Protein AF-A0A5J4PHD8-F1 (afdb_monomer_lite)

pLDDT: mean 78.01, std 16.03, range [39.0, 92.88]

Radius of gyration: 14.28 Å; chains: 1; bounding box: 40×29×34 Å

Foldseek 3Di:
DPPDDPPDPPVPPDAPQDDQLVLQLVLCVPPPCVQAPSVCSSVVSVVCCVVLVVVVVVDPSHNCVCVDPVVVVSSVVSNVSSVVVCVVVVSD

Sequence (92 aa):
PIEAAEQANAVLFEGLHFSKHDTLVTVLWNEFAGVVPQSEAGAFALSLLPSCEPVFAKYPLGDDFAYDPLFDLLYTELTGIVSLYMEEHELQ

InterPro domains:
  IPR015082 Protein of unknown function DUF1896 [PF08989] (3-91)
  IPR036297 PG0816-like superfamily [SSF140753] (3-91)

Organism: NCBI:txid433724

Secondary structure (DSSP, 8-state):
---S--SSSSSSSS-TT--HHHHHHHHHHHHSTTTS-HHHHHHHHHHHHHHHHHHHTTS---TTGGGSTHHHHHHHHHHHHHHHHHHHTT--

Structure (mmCIF, N/CA/C/O backbone):
data_AF-A0A5J4PHD8-F1
#
_entry.id   AF-A0A5J4PHD8-F1
#
loop_
_atom_site.group_PDB
_atom_site.id
_atom_site.type_symbol
_atom_site.label_atom_id
_atom_site.label_alt_id
_atom_site.label_comp_id
_atom_site.label_asym_id
_atom_site.label_entity_id
_atom_site.label_seq_id
_atom_site.pdbx_PDB_ins_code
_atom_site.Cartn_x
_atom_site.Cartn_y
_atom_site.Cartn_z
_atom_site.occupancy
_atom_site.B_iso_or_equiv
_atom_site.auth_seq_id
_atom_site.auth_comp_id
_atom_site.auth_asym_id
_atom_site.auth_atom_id
_atom_site.pdbx_PDB_model_num
ATOM 1 N N . PRO A 1 1 ? -25.330 -23.057 -18.290 1.00 40.56 1 PRO A N 1
ATOM 2 C CA . PRO A 1 1 ? -24.493 -21.853 -18.485 1.00 40.56 1 PRO A CA 1
ATOM 3 C C . PRO A 1 1 ? -23.748 -21.529 -17.188 1.00 40.56 1 PRO A C 1
ATOM 5 O O . PRO A 1 1 ? -24.303 -20.916 -16.283 1.00 40.56 1 PRO A O 1
ATOM 8 N N . ILE A 1 2 ? -22.539 -22.072 -17.066 1.00 44.97 2 ILE A N 1
ATOM 9 C CA . ILE A 1 2 ? -21.638 -21.848 -15.932 1.00 44.97 2 ILE A CA 1
ATOM 10 C C . ILE A 1 2 ? -20.515 -20.958 -16.471 1.00 44.97 2 ILE A C 1
ATOM 12 O O . ILE A 1 2 ? -19.384 -21.385 -16.641 1.00 44.97 2 ILE A O 1
ATOM 16 N N . GLU A 1 3 ? -20.878 -19.752 -16.890 1.00 53.06 3 GLU A N 1
ATOM 17 C CA . GLU A 1 3 ? -19.961 -18.791 -17.500 1.00 53.06 3 GLU A CA 1
ATOM 18 C C . GLU A 1 3 ? -19.913 -17.576 -16.580 1.00 53.06 3 GLU A C 1
ATOM 20 O O . GLU A 1 3 ? -20.881 -16.822 -16.547 1.00 53.06 3 GLU A O 1
ATOM 25 N N . ALA A 1 4 ? -18.838 -17.473 -15.786 1.00 55.62 4 ALA A N 1
ATOM 26 C CA . ALA A 1 4 ? -18.265 -16.244 -15.196 1.00 55.62 4 ALA A CA 1
ATOM 27 C C . ALA A 1 4 ? -17.518 -16.509 -13.866 1.00 55.62 4 ALA A C 1
ATOM 29 O O . ALA A 1 4 ? -17.715 -15.792 -12.889 1.00 55.62 4 ALA A O 1
ATOM 30 N N . ALA A 1 5 ? -16.662 -17.534 -13.791 1.00 46.03 5 ALA A N 1
ATOM 31 C CA . ALA A 1 5 ? -15.801 -17.739 -12.615 1.00 46.03 5 ALA A CA 1
ATOM 32 C C . ALA A 1 5 ? -14.363 -18.170 -12.968 1.00 46.03 5 ALA A C 1
ATOM 34 O O . ALA A 1 5 ? -13.682 -18.777 -12.150 1.00 46.03 5 ALA A O 1
ATOM 35 N N . GLU A 1 6 ? -13.882 -17.858 -14.176 1.00 44.97 6 GLU A N 1
ATOM 36 C CA . GLU A 1 6 ? -12.538 -18.252 -14.646 1.00 44.97 6 GLU A CA 1
ATOM 37 C C . GLU A 1 6 ? -11.536 -17.092 -14.753 1.00 44.97 6 GLU A C 1
ATOM 39 O O . GLU A 1 6 ? -10.501 -17.226 -15.396 1.00 44.97 6 GLU A O 1
ATOM 44 N N . GLN A 1 7 ? -11.780 -15.948 -14.108 1.00 45.97 7 GLN A N 1
ATOM 45 C CA . GLN A 1 7 ? -10.933 -14.762 -14.306 1.00 45.97 7 GLN A CA 1
ATOM 46 C C . GLN A 1 7 ? -10.012 -14.389 -13.136 1.00 45.97 7 GLN A C 1
ATOM 48 O O . GLN A 1 7 ? -9.644 -13.228 -13.006 1.00 45.97 7 GLN A O 1
ATOM 53 N N . ALA A 1 8 ? -9.602 -15.353 -12.303 1.00 46.47 8 ALA A N 1
ATOM 54 C CA . ALA A 1 8 ? -8.725 -15.064 -11.157 1.00 46.47 8 ALA A CA 1
ATOM 55 C C . ALA A 1 8 ? -7.422 -15.883 -11.080 1.00 46.47 8 ALA A C 1
ATOM 57 O O . ALA A 1 8 ? -6.591 -15.587 -10.228 1.00 46.47 8 ALA A O 1
ATOM 58 N N . ASN A 1 9 ? -7.203 -16.897 -11.930 1.00 43.47 9 ASN A N 1
ATOM 59 C CA . ASN A 1 9 ? -6.197 -17.926 -11.611 1.00 43.47 9 ASN A CA 1
ATOM 60 C C . ASN A 1 9 ? -4.892 -17.916 -12.434 1.00 43.47 9 ASN A C 1
ATOM 62 O O . ASN A 1 9 ? -4.034 -18.761 -12.205 1.00 43.47 9 ASN A O 1
ATOM 66 N N . ALA A 1 10 ? -4.707 -16.993 -13.382 1.00 41.19 10 ALA A N 1
ATOM 67 C CA . ALA A 1 10 ? -3.521 -17.003 -14.257 1.00 41.19 10 ALA A CA 1
ATOM 68 C C . ALA A 1 10 ? -2.387 -16.047 -13.831 1.00 41.19 10 ALA A C 1
ATOM 70 O O . ALA A 1 10 ? -1.292 -16.135 -14.370 1.00 41.19 10 ALA A O 1
ATOM 71 N N . VAL A 1 11 ? -2.604 -15.168 -12.845 1.00 48.00 11 VAL A N 1
ATOM 72 C CA . VAL A 1 11 ? -1.586 -14.207 -12.350 1.00 48.00 11 VAL A CA 1
ATOM 73 C C . VAL A 1 11 ? -0.873 -14.735 -11.094 1.00 48.00 11 VAL A C 1
ATOM 75 O O . VAL A 1 11 ? -0.216 -14.000 -10.372 1.00 48.00 11 VAL A O 1
ATOM 78 N N . LEU A 1 12 ? -1.021 -16.021 -10.771 1.00 48.84 12 LEU A N 1
ATOM 79 C CA . LEU A 1 12 ? -0.601 -16.534 -9.466 1.00 48.84 12 LEU A CA 1
ATOM 80 C C . LEU A 1 12 ? 0.899 -16.845 -9.339 1.00 48.84 12 LEU A C 1
ATOM 82 O O . LEU A 1 12 ? 1.351 -16.985 -8.209 1.00 48.84 12 LEU A O 1
ATOM 86 N N . PHE A 1 13 ? 1.688 -16.925 -10.423 1.00 46.44 13 PHE A N 1
ATOM 87 C CA . PHE A 1 13 ? 3.085 -17.393 -10.296 1.00 46.44 13 PHE A CA 1
ATOM 88 C C . PHE A 1 13 ? 4.148 -16.790 -11.237 1.00 46.44 13 PHE A C 1
ATOM 90 O O . PHE A 1 13 ? 5.281 -17.260 -11.206 1.00 46.44 13 PHE A O 1
ATOM 97 N N . GLU A 1 14 ? 3.874 -15.741 -12.021 1.00 39.00 14 GLU A N 1
ATOM 98 C CA . GLU A 1 14 ? 4.875 -15.182 -12.962 1.00 39.00 14 GLU A CA 1
ATOM 99 C C . GLU A 1 14 ? 5.441 -13.809 -12.523 1.00 39.00 14 GLU A C 1
ATOM 101 O O . GLU A 1 14 ? 5.484 -12.860 -13.297 1.00 39.00 14 GLU A O 1
ATOM 106 N N . GLY A 1 15 ? 5.854 -13.693 -11.250 1.00 46.16 15 GLY A N 1
ATOM 107 C CA . GLY A 1 15 ? 6.432 -12.465 -10.660 1.00 46.16 15 GLY A CA 1
ATOM 108 C C . GLY A 1 15 ? 6.965 -12.635 -9.225 1.00 46.16 15 GLY A C 1
ATOM 109 O O . GLY A 1 15 ? 6.810 -11.752 -8.387 1.00 46.16 15 GLY A O 1
ATOM 110 N N . LEU A 1 16 ? 7.525 -13.811 -8.924 1.00 49.69 16 LEU A N 1
ATOM 111 C CA . LEU A 1 16 ? 7.752 -14.398 -7.589 1.00 49.69 16 LEU A CA 1
ATOM 112 C C . LEU A 1 16 ? 8.685 -13.654 -6.608 1.00 49.69 16 LEU A C 1
ATOM 114 O O . LEU A 1 16 ? 8.863 -14.144 -5.496 1.00 49.69 16 LEU A O 1
ATOM 118 N N . HIS A 1 17 ? 9.252 -12.501 -6.958 1.00 60.91 17 HIS A N 1
ATOM 119 C CA . HIS A 1 17 ? 10.079 -11.723 -6.027 1.00 60.91 17 HIS A CA 1
ATOM 120 C C . HIS A 1 17 ? 9.353 -10.526 -5.400 1.00 60.91 17 HIS A C 1
ATOM 122 O O . HIS A 1 17 ? 9.625 -10.201 -4.246 1.00 60.91 17 HIS A O 1
ATOM 128 N N . PHE A 1 18 ? 8.387 -9.911 -6.094 1.00 68.50 18 PHE A N 1
ATOM 129 C CA . PHE A 1 18 ? 7.617 -8.786 -5.558 1.00 68.50 18 PHE A CA 1
ATOM 130 C C . PHE A 1 18 ? 6.112 -9.030 -5.688 1.00 68.50 18 PHE A C 1
ATOM 132 O O . PHE A 1 18 ? 5.514 -8.850 -6.750 1.00 68.50 18 PHE A O 1
ATOM 139 N N . SER A 1 19 ? 5.471 -9.416 -4.584 1.00 78.06 19 SER A N 1
ATOM 140 C CA . SER A 1 19 ? 4.018 -9.566 -4.539 1.00 78.06 19 SER A CA 1
ATOM 141 C C . SER A 1 19 ? 3.360 -8.260 -4.097 1.00 78.06 19 SER A C 1
ATOM 143 O O . SER A 1 19 ? 3.498 -7.823 -2.953 1.00 78.06 19 SER A O 1
ATOM 145 N N . LYS A 1 20 ? 2.596 -7.644 -5.009 1.00 85.19 20 LYS A N 1
ATOM 146 C CA . LYS A 1 20 ? 1.773 -6.453 -4.720 1.00 85.19 20 LYS A CA 1
ATOM 147 C C . LYS A 1 20 ? 0.796 -6.710 -3.570 1.00 85.19 20 LYS A C 1
ATOM 149 O O . LYS A 1 20 ? 0.606 -5.857 -2.710 1.00 85.19 20 LYS A O 1
ATOM 154 N N . HIS A 1 21 ? 0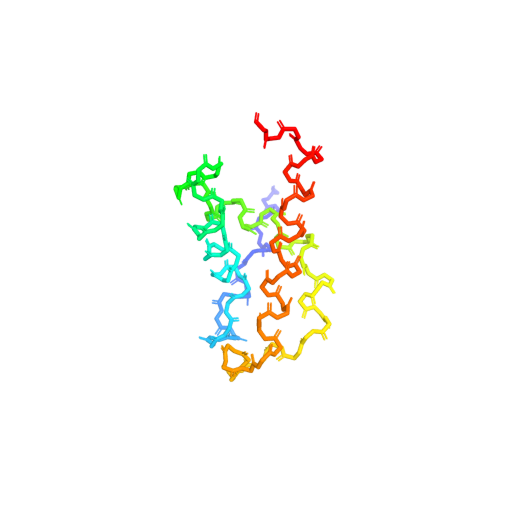.189 -7.899 -3.565 1.00 85.31 21 HIS A N 1
ATOM 155 C CA . HIS A 1 21 ? -0.747 -8.325 -2.527 1.00 85.31 21 HIS A CA 1
ATOM 156 C C . HIS A 1 21 ? -0.046 -8.475 -1.176 1.00 85.31 21 HIS A C 1
ATOM 158 O O . HIS A 1 21 ? -0.499 -7.886 -0.201 1.00 85.31 21 HIS A O 1
ATOM 164 N N . ASP A 1 22 ? 1.092 -9.168 -1.135 1.00 85.12 22 ASP A N 1
ATOM 165 C CA . ASP A 1 22 ? 1.854 -9.378 0.105 1.00 85.12 22 ASP A CA 1
ATOM 166 C C . ASP A 1 22 ? 2.373 -8.053 0.688 1.00 85.12 22 ASP A C 1
ATOM 168 O O . ASP A 1 22 ? 2.299 -7.815 1.894 1.00 85.12 22 ASP A O 1
ATOM 172 N N . THR A 1 23 ? 2.783 -7.130 -0.190 1.00 87.69 23 THR A N 1
ATOM 173 C CA . THR A 1 23 ? 3.171 -5.764 0.193 1.00 87.69 23 THR A CA 1
ATOM 174 C C . THR A 1 23 ? 2.011 -5.027 0.862 1.00 87.69 23 THR A C 1
ATOM 176 O O . THR A 1 23 ? 2.188 -4.445 1.928 1.00 87.69 23 THR A O 1
ATOM 179 N N . LEU A 1 24 ? 0.807 -5.081 0.281 1.00 89.31 24 LEU A N 1
ATOM 180 C CA . LEU A 1 24 ? -0.386 -4.468 0.871 1.00 89.31 24 LEU A CA 1
ATOM 181 C C . LEU A 1 24 ? -0.773 -5.113 2.205 1.00 89.31 24 LEU A C 1
ATOM 183 O O . LEU A 1 24 ? -1.106 -4.400 3.148 1.00 89.31 24 LEU A O 1
ATOM 187 N N . VAL A 1 25 ? -0.702 -6.442 2.314 1.00 89.06 25 VAL A N 1
ATOM 188 C CA . VAL A 1 25 ? -0.947 -7.149 3.583 1.00 89.06 25 VAL A CA 1
ATOM 189 C C . VAL A 1 25 ? 0.057 -6.703 4.645 1.00 89.06 25 VAL A C 1
ATOM 191 O O . VAL A 1 25 ? -0.336 -6.425 5.775 1.00 89.06 25 VAL A O 1
ATOM 194 N N . THR A 1 26 ? 1.328 -6.560 4.273 1.00 88.94 26 THR A N 1
ATOM 195 C CA . THR A 1 26 ? 2.385 -6.069 5.163 1.00 88.94 26 THR A CA 1
ATOM 196 C C . THR A 1 26 ? 2.117 -4.635 5.618 1.00 88.94 26 THR A C 1
ATOM 198 O O . THR A 1 26 ? 2.209 -4.367 6.814 1.00 88.94 26 THR A O 1
ATOM 201 N N . VAL A 1 27 ? 1.734 -3.730 4.709 1.00 90.56 27 VAL A N 1
ATOM 202 C CA . VAL A 1 27 ? 1.325 -2.353 5.052 1.00 90.56 27 VAL A CA 1
ATOM 203 C C . VAL A 1 27 ? 0.161 -2.377 6.043 1.00 90.56 27 VAL A C 1
ATOM 205 O O . VAL A 1 27 ? 0.219 -1.730 7.084 1.00 90.56 27 VAL A O 1
ATOM 208 N N . LEU A 1 28 ? -0.875 -3.173 5.768 1.00 90.00 28 LEU A N 1
ATOM 209 C CA . LEU A 1 28 ? -2.034 -3.304 6.652 1.00 90.00 28 LEU A CA 1
ATOM 210 C C . LEU A 1 28 ? -1.648 -3.842 8.032 1.00 90.00 28 LEU A C 1
ATOM 212 O O . LEU A 1 28 ? -2.180 -3.385 9.036 1.00 90.00 28 LEU A O 1
ATOM 216 N N . TRP A 1 29 ? -0.714 -4.785 8.109 1.00 89.81 29 TRP A N 1
ATOM 217 C CA . TRP A 1 29 ? -0.255 -5.340 9.381 1.00 89.81 29 TRP A CA 1
ATOM 218 C C . TRP A 1 29 ? 0.646 -4.399 10.179 1.00 89.81 29 TRP A C 1
ATOM 220 O O . TRP A 1 29 ? 0.612 -4.445 11.405 1.00 89.81 29 TRP A O 1
ATOM 230 N N . ASN A 1 30 ? 1.461 -3.578 9.524 1.00 89.38 30 ASN A N 1
ATOM 231 C CA . ASN A 1 30 ? 2.369 -2.668 10.221 1.00 89.38 30 ASN A CA 1
ATOM 232 C C . ASN A 1 30 ? 1.672 -1.355 10.592 1.00 89.38 30 ASN A C 1
ATOM 234 O O . ASN A 1 30 ? 1.749 -0.931 11.742 1.00 89.38 30 ASN A O 1
ATOM 238 N N . GLU A 1 31 ? 0.936 -0.759 9.654 1.00 90.94 31 GLU A N 1
ATOM 239 C CA . GLU A 1 31 ? 0.326 0.563 9.832 1.00 90.94 31 GLU A CA 1
ATOM 240 C C . GLU A 1 31 ? -1.114 0.482 10.356 1.00 90.94 31 GLU A C 1
ATOM 242 O O . GLU A 1 31 ? -1.550 1.342 11.117 1.00 90.94 31 GLU A O 1
ATOM 247 N N . PHE A 1 32 ? -1.860 -0.566 9.987 1.00 88.81 32 PHE A N 1
ATOM 248 C CA . PHE A 1 32 ? -3.306 -0.651 10.228 1.00 88.81 32 PHE A CA 1
ATOM 249 C C . PHE A 1 32 ? -3.736 -1.856 11.069 1.00 88.81 32 PHE A C 1
ATOM 251 O O . PHE A 1 32 ? -4.927 -2.144 11.126 1.00 88.81 32 PHE A O 1
ATOM 258 N N . ALA A 1 33 ? -2.836 -2.542 11.783 1.00 86.25 33 ALA A N 1
ATOM 259 C CA . ALA A 1 33 ? -3.219 -3.710 12.591 1.00 86.25 33 ALA A CA 1
ATOM 260 C C . ALA A 1 33 ? -4.236 -3.398 13.706 1.00 86.25 33 ALA A C 1
ATOM 262 O O . ALA A 1 33 ? -4.892 -4.310 14.207 1.00 86.25 33 ALA A O 1
ATOM 263 N N . GLY A 1 34 ? -4.367 -2.126 14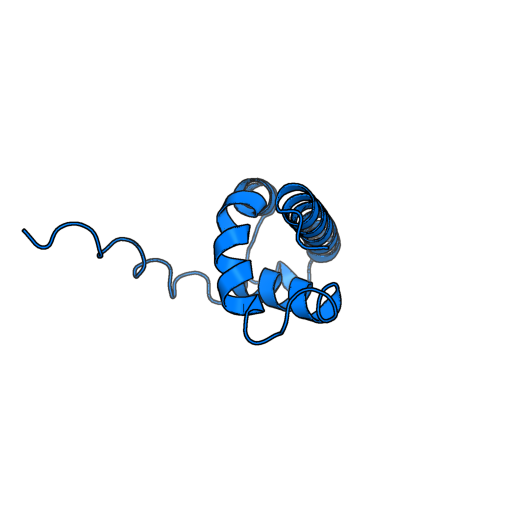.105 1.00 85.62 34 GLY A N 1
ATOM 264 C CA . GLY A 1 34 ? -5.399 -1.664 15.040 1.00 85.62 34 GLY A CA 1
ATOM 265 C C . GLY A 1 34 ? -6.764 -1.381 14.400 1.00 85.62 34 GLY A C 1
ATOM 266 O O . GLY A 1 34 ? -7.748 -1.295 15.127 1.00 85.62 34 GLY A O 1
ATOM 267 N N . VAL A 1 35 ? -6.821 -1.244 13.072 1.00 85.38 35 VAL A N 1
ATOM 268 C CA . VAL A 1 35 ? -8.030 -0.901 12.300 1.00 85.38 35 VAL A CA 1
ATOM 269 C C . VAL A 1 35 ? -8.532 -2.119 11.526 1.00 85.38 35 VAL A C 1
ATOM 271 O O . VAL A 1 35 ? -9.699 -2.483 11.623 1.00 85.38 35 VAL A O 1
ATOM 274 N N . VAL A 1 36 ? -7.637 -2.789 10.796 1.00 85.00 36 VAL A N 1
ATOM 275 C CA . VAL A 1 36 ? -7.938 -3.985 10.008 1.00 85.00 36 VAL A CA 1
ATOM 276 C C . VAL A 1 36 ? -7.340 -5.210 10.697 1.00 85.00 36 VAL A C 1
ATOM 278 O O . VAL A 1 36 ? -6.116 -5.316 10.826 1.00 85.00 36 VAL A O 1
ATOM 281 N N . PRO A 1 37 ? -8.167 -6.181 11.119 1.00 87.19 37 PRO A N 1
ATOM 282 C CA . PRO A 1 37 ? -7.660 -7.395 11.733 1.00 87.19 37 PRO A CA 1
ATOM 283 C C . PRO A 1 37 ? -6.871 -8.227 10.718 1.00 87.19 37 PRO A C 1
ATOM 285 O O . PRO A 1 37 ? -7.225 -8.324 9.543 1.00 87.19 37 PRO A O 1
ATOM 288 N N . GLN A 1 38 ? -5.821 -8.908 11.182 1.00 84.94 38 GLN A N 1
ATOM 289 C CA . GLN A 1 38 ? -4.922 -9.678 10.309 1.00 84.94 38 GLN A CA 1
ATOM 290 C C . GLN A 1 38 ? -5.636 -10.766 9.492 1.00 84.94 38 GLN A C 1
ATOM 292 O O . GLN A 1 38 ? -5.218 -11.057 8.374 1.00 84.94 38 GLN A O 1
ATOM 297 N N . SER A 1 39 ? -6.723 -11.338 10.028 1.00 86.12 39 SER A N 1
ATOM 298 C CA . SER A 1 39 ? -7.565 -12.300 9.299 1.00 86.12 39 SER A CA 1
ATOM 299 C C . SER A 1 39 ? -8.291 -11.681 8.101 1.00 86.12 39 SER A C 1
ATOM 301 O O . SER A 1 39 ? -8.535 -12.379 7.122 1.00 86.12 39 SER A O 1
ATOM 303 N N . GLU A 1 40 ? -8.611 -10.386 8.150 1.00 86.88 40 GLU A N 1
ATOM 304 C CA . GLU A 1 40 ? -9.284 -9.665 7.062 1.00 86.88 40 GLU A CA 1
ATOM 305 C C . GLU A 1 40 ? -8.296 -8.941 6.145 1.00 86.88 40 GLU A C 1
ATOM 307 O O . GLU A 1 40 ? -8.605 -8.730 4.975 1.00 86.88 40 GLU A O 1
ATOM 312 N N . ALA A 1 41 ? -7.084 -8.638 6.621 1.00 86.50 41 ALA A N 1
ATOM 313 C CA . ALA A 1 41 ? -6.052 -7.939 5.854 1.00 86.50 41 ALA A CA 1
ATOM 314 C C . ALA A 1 41 ? -5.783 -8.577 4.479 1.00 86.50 41 ALA A C 1
ATOM 316 O O . ALA A 1 41 ? -5.637 -7.864 3.491 1.00 86.50 41 ALA A O 1
ATOM 317 N N . GLY A 1 42 ? -5.791 -9.911 4.384 1.00 85.69 42 GLY A N 1
ATOM 318 C CA . GLY A 1 42 ? -5.635 -10.616 3.108 1.00 85.69 4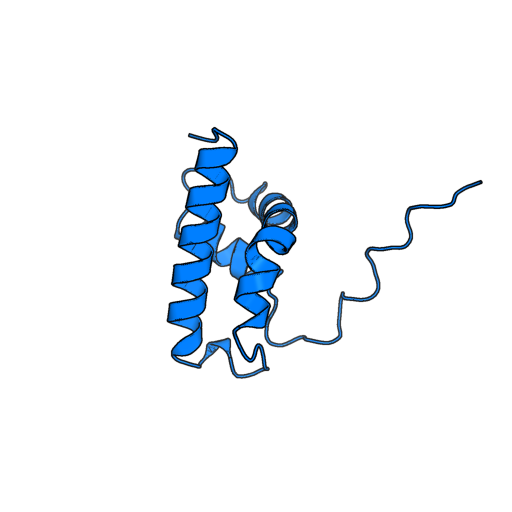2 GLY A CA 1
ATOM 319 C C . GLY A 1 42 ? -6.755 -10.322 2.104 1.00 85.69 42 GLY A C 1
ATOM 320 O O . GLY A 1 42 ? -6.479 -10.107 0.924 1.00 85.69 42 GLY A O 1
ATOM 321 N N . ALA A 1 43 ? -8.008 -10.276 2.563 1.00 86.50 43 ALA A N 1
ATOM 322 C CA . ALA A 1 43 ? -9.168 -9.956 1.729 1.00 86.50 43 ALA A CA 1
ATOM 323 C C . ALA A 1 43 ? -9.257 -8.451 1.423 1.00 86.50 43 ALA A C 1
ATOM 325 O O . ALA A 1 43 ? -9.606 -8.051 0.311 1.00 86.50 43 ALA A O 1
ATOM 326 N N . PHE A 1 44 ? -8.885 -7.612 2.388 1.00 86.94 44 PHE A N 1
ATOM 327 C CA . PHE A 1 44 ? -8.857 -6.164 2.233 1.00 86.94 44 PHE A CA 1
ATOM 328 C C . PHE A 1 44 ? -7.784 -5.730 1.228 1.00 86.94 44 PHE A C 1
ATOM 330 O O . PHE A 1 44 ? -8.063 -4.938 0.332 1.00 86.94 44 PHE A O 1
ATOM 337 N N . ALA A 1 45 ? -6.595 -6.340 1.281 1.00 88.19 45 ALA A N 1
ATOM 338 C CA . ALA A 1 45 ? -5.538 -6.137 0.294 1.00 88.19 45 ALA A CA 1
ATOM 339 C C . ALA A 1 45 ? -6.014 -6.435 -1.138 1.00 88.19 45 ALA A C 1
ATOM 341 O O . ALA A 1 45 ? -5.689 -5.682 -2.050 1.00 88.19 45 ALA A O 1
ATOM 342 N N . LEU A 1 46 ? -6.835 -7.474 -1.347 1.00 85.75 46 LEU A N 1
ATOM 343 C CA . LEU A 1 46 ? -7.424 -7.760 -2.664 1.00 85.75 46 LEU A CA 1
ATOM 344 C C . LEU A 1 46 ? -8.372 -6.652 -3.142 1.00 85.75 46 LEU A C 1
ATOM 346 O O . LEU A 1 46 ? -8.413 -6.364 -4.334 1.00 85.75 46 LEU A O 1
ATOM 350 N N . SER A 1 47 ? -9.109 -6.024 -2.224 1.00 87.12 47 SER A N 1
ATOM 351 C CA . SER A 1 47 ? -10.007 -4.903 -2.544 1.00 87.12 47 SER A CA 1
ATOM 352 C C . SER A 1 47 ? -9.237 -3.609 -2.830 1.00 87.12 47 SER A C 1
ATOM 354 O O . SER A 1 47 ? -9.666 -2.806 -3.652 1.00 87.12 47 SER A O 1
ATOM 356 N N . LEU A 1 48 ? -8.070 -3.436 -2.203 1.00 86.00 48 LEU A N 1
ATOM 357 C CA . LEU A 1 48 ? -7.175 -2.294 -2.403 1.00 86.00 48 LEU A CA 1
ATOM 358 C C . LEU A 1 48 ? -6.318 -2.398 -3.665 1.00 86.00 48 LEU A C 1
ATOM 360 O O . LEU A 1 48 ? -5.935 -1.368 -4.212 1.00 86.00 48 LEU A O 1
ATOM 364 N N . LEU A 1 49 ? -6.022 -3.613 -4.145 1.00 85.38 49 LEU A N 1
ATOM 365 C CA . LEU A 1 49 ? -5.253 -3.836 -5.374 1.00 85.38 49 LEU A CA 1
ATOM 366 C C . LEU A 1 49 ? -5.673 -2.922 -6.539 1.00 85.38 49 LEU A C 1
ATOM 368 O O . LEU A 1 49 ? -4.784 -2.255 -7.061 1.00 85.38 49 LEU A O 1
ATOM 372 N N . PRO A 1 50 ? -6.959 -2.823 -6.937 1.00 85.00 50 PRO A N 1
ATOM 373 C CA . PRO A 1 50 ? -7.371 -1.936 -8.028 1.00 85.00 50 PRO A CA 1
ATOM 374 C C . PRO A 1 50 ? -7.123 -0.447 -7.736 1.00 85.00 50 PRO A C 1
ATOM 376 O O . PRO A 1 50 ? -6.732 0.291 -8.638 1.00 85.00 50 PRO A O 1
ATOM 379 N N . SER A 1 51 ? -7.288 -0.001 -6.487 1.00 87.06 51 SER A N 1
ATOM 380 C CA . SER A 1 51 ? -7.010 1.385 -6.075 1.00 87.06 51 SER A CA 1
ATOM 381 C C . SER A 1 51 ? -5.510 1.697 -6.078 1.00 87.06 51 SER A C 1
ATOM 383 O O . SER A 1 51 ? -5.092 2.807 -6.409 1.00 87.06 51 SER A O 1
ATOM 385 N N . CYS A 1 52 ? -4.682 0.705 -5.751 1.00 86.88 52 CYS A N 1
ATOM 386 C CA . CYS A 1 52 ? -3.227 0.815 -5.713 1.00 86.88 52 CYS A CA 1
ATOM 387 C C . CYS A 1 52 ? -2.557 0.507 -7.062 1.00 86.88 52 CYS A C 1
ATOM 389 O O . CYS A 1 52 ? -1.401 0.871 -7.270 1.00 86.88 52 CYS A O 1
ATOM 391 N N . GLU A 1 53 ? -3.257 -0.130 -8.000 1.00 84.88 53 GLU A N 1
ATOM 392 C CA . GLU A 1 53 ? -2.783 -0.456 -9.347 1.00 84.88 53 GLU A CA 1
ATOM 393 C C . GLU A 1 53 ? -2.170 0.734 -10.108 1.00 84.88 53 GLU A C 1
ATOM 395 O O . GLU A 1 53 ? -1.054 0.582 -10.618 1.00 84.88 53 GLU A O 1
ATOM 400 N N . PRO A 1 54 ? -2.789 1.935 -10.146 1.00 87.62 54 PRO A N 1
ATOM 401 C CA . PRO A 1 54 ? -2.170 3.098 -10.782 1.00 87.62 54 PRO A CA 1
ATOM 402 C C . PRO A 1 54 ? -0.883 3.554 -10.090 1.00 87.62 54 PRO A C 1
ATOM 404 O O . PRO A 1 54 ? -0.040 4.165 -10.740 1.00 87.62 54 PRO A O 1
ATOM 407 N N . VAL A 1 55 ? -0.707 3.280 -8.794 1.00 88.38 55 VAL A N 1
ATOM 408 C CA . VAL A 1 55 ? 0.537 3.577 -8.074 1.00 88.38 55 VAL A CA 1
ATOM 409 C C . VAL A 1 55 ? 1.589 2.532 -8.391 1.00 88.38 55 VAL A C 1
ATOM 411 O O . VAL A 1 55 ? 2.676 2.904 -8.813 1.00 88.38 55 VAL A O 1
ATOM 414 N N . PHE A 1 56 ? 1.253 1.246 -8.316 1.00 85.25 56 PHE A N 1
ATOM 415 C CA . PHE A 1 56 ? 2.133 0.156 -8.736 1.00 85.25 56 PHE A CA 1
ATOM 416 C C . PHE A 1 56 ? 2.649 0.333 -10.172 1.00 85.25 56 PHE A C 1
ATOM 418 O O . PHE A 1 56 ? 3.812 0.052 -10.437 1.00 85.25 56 PHE A O 1
ATOM 425 N N . ALA A 1 57 ? 1.824 0.857 -11.082 1.00 8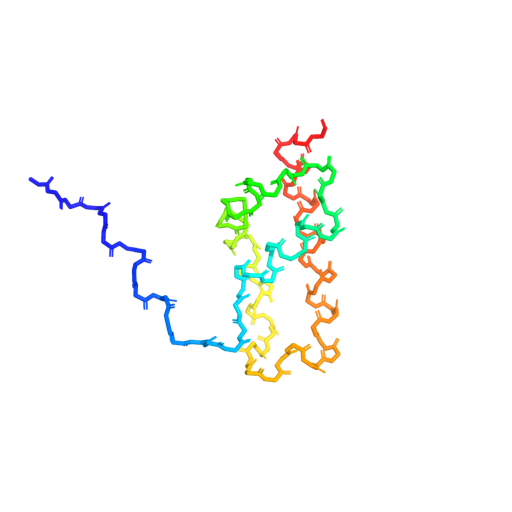6.44 57 ALA A N 1
ATOM 426 C CA . ALA A 1 57 ? 2.213 1.141 -12.463 1.00 86.44 57 ALA A CA 1
ATOM 427 C C . ALA A 1 57 ? 3.261 2.266 -12.613 1.00 86.44 57 ALA A C 1
ATOM 429 O O . ALA A 1 57 ? 3.905 2.353 -13.658 1.00 86.44 57 ALA A O 1
ATOM 430 N N 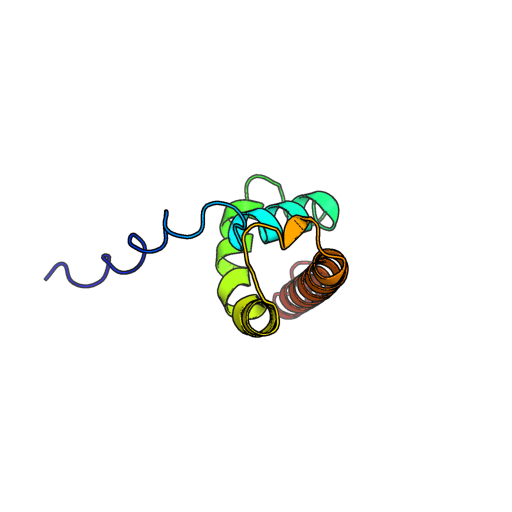. LYS A 1 58 ? 3.449 3.125 -11.599 1.00 86.81 58 LYS A N 1
ATOM 431 C CA . LYS A 1 58 ? 4.485 4.176 -11.599 1.00 86.81 58 LYS A CA 1
ATOM 432 C C . LYS A 1 58 ? 5.878 3.630 -11.282 1.00 86.81 58 LYS A C 1
ATOM 434 O O . LYS A 1 58 ? 6.860 4.315 -11.562 1.00 86.81 58 LYS A O 1
ATOM 439 N N . TYR A 1 59 ? 5.969 2.438 -10.691 1.00 85.69 59 TYR A N 1
ATOM 440 C CA . TYR A 1 59 ? 7.220 1.880 -10.188 1.00 85.69 59 TYR A CA 1
ATOM 441 C C . TYR A 1 59 ? 7.673 0.668 -11.007 1.00 85.69 59 TYR A C 1
ATOM 443 O O . TYR A 1 59 ? 6.848 -0.132 -11.454 1.00 85.69 59 TYR A O 1
ATOM 451 N N . PRO A 1 60 ? 8.991 0.488 -11.190 1.00 80.88 60 PRO A N 1
ATOM 452 C CA . PRO A 1 60 ? 9.536 -0.713 -11.799 1.00 80.88 60 PRO A CA 1
ATOM 453 C C . PRO A 1 60 ? 9.550 -1.845 -10.763 1.00 80.88 60 PRO A C 1
ATOM 455 O O . PRO A 1 60 ? 10.566 -2.090 -10.119 1.00 80.88 60 PRO A O 1
ATOM 458 N N . LEU A 1 61 ? 8.412 -2.522 -10.593 1.00 78.31 61 LEU A N 1
ATOM 459 C CA . LEU A 1 61 ? 8.248 -3.668 -9.688 1.00 78.31 61 LEU A CA 1
ATOM 460 C C . LEU A 1 61 ? 8.991 -4.900 -10.236 1.00 78.31 61 LEU A C 1
ATOM 462 O O . LEU A 1 61 ? 8.380 -5.825 -10.767 1.00 78.31 61 LEU A O 1
ATOM 466 N N . GLY A 1 62 ? 10.320 -4.852 -10.190 1.00 74.88 62 GLY A N 1
ATOM 467 C CA . GLY A 1 62 ? 11.210 -5.966 -10.500 1.00 74.88 62 GLY A CA 1
ATOM 468 C C . GLY A 1 62 ? 11.648 -6.719 -9.245 1.00 74.88 62 GLY A C 1
ATOM 469 O O . GLY A 1 62 ? 11.293 -6.352 -8.127 1.00 74.88 62 GLY A O 1
ATOM 470 N N . ASP A 1 63 ? 12.464 -7.752 -9.435 1.00 69.38 63 ASP A N 1
ATOM 471 C CA . ASP A 1 63 ? 12.905 -8.645 -8.359 1.00 69.38 63 ASP A CA 1
ATOM 472 C C . ASP A 1 63 ? 13.658 -7.947 -7.214 1.00 69.38 63 ASP A C 1
ATOM 474 O O . ASP A 1 63 ? 13.454 -8.271 -6.045 1.00 69.38 63 ASP A O 1
ATOM 478 N N . ASP A 1 64 ? 14.495 -6.959 -7.535 1.00 74.69 64 ASP A N 1
ATOM 479 C CA . ASP A 1 64 ? 15.269 -6.189 -6.552 1.00 74.69 64 ASP A CA 1
ATOM 480 C C . ASP A 1 64 ? 14.517 -4.968 -6.005 1.00 74.69 64 ASP A C 1
ATOM 482 O O . ASP A 1 64 ? 15.057 -4.227 -5.184 1.00 74.69 64 ASP A O 1
ATOM 486 N N . PHE A 1 65 ? 13.268 -4.739 -6.427 1.00 80.62 65 PHE A N 1
ATOM 487 C CA . PHE A 1 65 ? 12.540 -3.520 -6.071 1.00 80.62 65 PHE A CA 1
ATOM 488 C C . PHE A 1 65 ? 12.374 -3.357 -4.555 1.00 80.62 65 PHE A C 1
ATOM 490 O O . PHE A 1 65 ? 12.464 -2.244 -4.056 1.00 80.62 65 PHE A O 1
ATOM 497 N N . ALA A 1 66 ? 12.218 -4.455 -3.809 1.00 74.94 66 ALA A N 1
ATOM 498 C CA . ALA A 1 66 ? 12.119 -4.432 -2.346 1.00 74.94 66 ALA A CA 1
ATOM 499 C C . ALA A 1 66 ? 13.375 -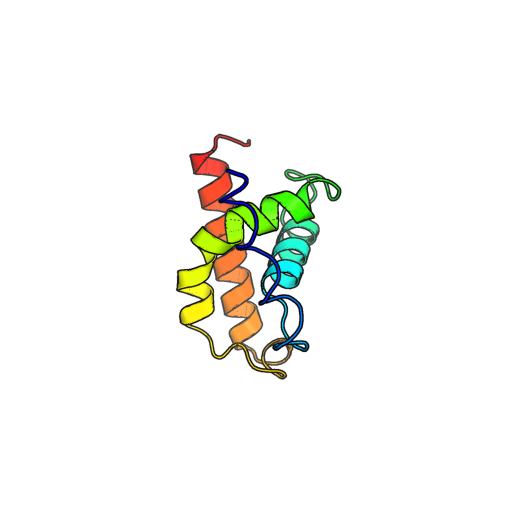3.878 -1.638 1.00 74.94 66 ALA A C 1
ATOM 501 O O . ALA A 1 66 ? 13.300 -3.483 -0.476 1.00 74.94 66 ALA A O 1
ATOM 502 N N . TYR A 1 67 ? 14.524 -3.852 -2.318 1.00 79.06 67 TYR A N 1
ATOM 503 C CA . TYR A 1 67 ? 15.779 -3.295 -1.808 1.00 79.06 67 TYR A CA 1
ATOM 504 C C . TYR A 1 67 ? 16.063 -1.885 -2.338 1.00 79.06 67 TYR A C 1
ATOM 506 O O . TYR A 1 67 ? 17.044 -1.259 -1.931 1.00 79.06 67 TYR A O 1
ATOM 514 N N . ASP A 1 68 ? 15.225 -1.385 -3.246 1.00 84.06 68 ASP A N 1
ATOM 515 C CA . ASP A 1 68 ? 15.369 -0.062 -3.829 1.00 84.06 68 ASP A CA 1
ATOM 516 C C . ASP A 1 68 ? 14.787 1.005 -2.882 1.00 84.06 68 ASP A C 1
ATOM 518 O O . ASP A 1 68 ? 13.734 0.787 -2.278 1.00 84.06 68 ASP A O 1
ATOM 522 N N . PRO A 1 69 ? 15.407 2.191 -2.744 1.00 85.12 69 PRO A N 1
ATOM 523 C CA . PRO A 1 69 ? 14.824 3.295 -1.976 1.00 85.12 69 PRO A CA 1
ATOM 524 C C . PRO A 1 69 ? 13.442 3.735 -2.489 1.00 85.12 69 PRO A C 1
ATOM 526 O O . PRO A 1 69 ? 12.678 4.343 -1.740 1.00 85.12 69 PRO A O 1
ATOM 529 N N . LEU A 1 70 ? 13.087 3.420 -3.740 1.00 87.00 70 LEU A N 1
ATOM 530 C CA . LEU A 1 70 ? 11.740 3.632 -4.268 1.00 87.00 70 LEU A CA 1
ATOM 531 C C . LEU A 1 70 ? 10.677 2.771 -3.573 1.00 87.00 70 LEU A C 1
ATOM 533 O O . LEU A 1 70 ? 9.504 3.143 -3.608 1.00 87.00 70 LEU A O 1
ATOM 537 N N . PHE A 1 71 ? 11.055 1.664 -2.926 1.00 85.69 71 PHE A N 1
ATOM 538 C CA . PHE A 1 71 ? 10.125 0.861 -2.137 1.00 85.69 71 PHE A CA 1
ATOM 539 C C . PHE A 1 71 ? 9.547 1.651 -0.963 1.00 85.69 71 PHE A C 1
ATOM 541 O O . PHE A 1 71 ? 8.349 1.569 -0.722 1.00 85.69 71 PHE A O 1
ATOM 548 N N . ASP A 1 72 ? 10.357 2.458 -0.278 1.00 88.38 72 ASP A N 1
ATOM 549 C CA . ASP A 1 72 ? 9.902 3.293 0.843 1.00 88.38 72 ASP A CA 1
ATOM 550 C C . ASP A 1 72 ? 8.866 4.337 0.381 1.00 88.38 72 ASP A C 1
ATOM 552 O O . ASP A 1 72 ? 7.836 4.565 1.025 1.00 88.38 72 ASP A O 1
ATOM 556 N N . LEU A 1 73 ? 9.082 4.895 -0.817 1.00 90.69 73 LEU A N 1
ATOM 557 C CA . LEU A 1 73 ? 8.134 5.806 -1.453 1.00 90.69 73 LEU A CA 1
ATOM 558 C C . LEU A 1 73 ? 6.841 5.088 -1.858 1.00 90.69 73 LEU A C 1
ATOM 560 O O . LEU A 1 73 ? 5.753 5.599 -1.593 1.00 90.69 73 LEU A O 1
ATOM 564 N N . LEU A 1 74 ? 6.948 3.900 -2.464 1.00 90.44 74 LEU A N 1
ATOM 565 C CA . LEU A 1 74 ? 5.788 3.065 -2.768 1.00 90.44 74 LEU A CA 1
ATOM 566 C C . LEU A 1 74 ? 5.012 2.752 -1.485 1.00 90.44 74 LEU A C 1
ATOM 568 O O . LEU A 1 74 ? 3.803 2.939 -1.459 1.00 90.44 74 LEU A O 1
ATOM 572 N N . TYR A 1 75 ? 5.690 2.309 -0.430 1.00 89.81 75 TYR A N 1
ATOM 573 C CA . TYR A 1 75 ? 5.084 1.967 0.853 1.00 89.81 75 TYR A CA 1
ATOM 574 C C . TYR A 1 75 ? 4.310 3.157 1.429 1.00 89.81 75 TYR A C 1
ATOM 576 O O . TYR A 1 75 ? 3.143 3.017 1.781 1.00 89.81 75 TYR A O 1
ATOM 584 N N . THR A 1 76 ? 4.913 4.348 1.421 1.00 91.50 76 THR A N 1
ATOM 585 C CA . THR A 1 76 ? 4.263 5.588 1.870 1.00 91.50 76 THR A CA 1
ATOM 586 C C . THR A 1 76 ? 3.023 5.931 1.036 1.00 91.50 76 THR A C 1
ATOM 588 O O . THR A 1 76 ? 1.973 6.254 1.594 1.00 91.50 76 THR A O 1
ATOM 591 N N . GLU A 1 77 ? 3.107 5.831 -0.296 1.00 92.88 77 GLU A N 1
ATOM 592 C CA . GLU A 1 77 ? 1.965 6.063 -1.194 1.00 92.88 77 GLU A CA 1
ATOM 593 C C . GLU A 1 77 ? 0.843 5.041 -0.954 1.00 92.88 77 GLU A C 1
ATOM 595 O O . GLU A 1 77 ? -0.331 5.413 -0.912 1.00 92.88 77 GLU A O 1
ATOM 600 N N . LEU A 1 78 ? 1.189 3.760 -0.769 1.00 91.06 78 LEU A N 1
ATOM 601 C CA . LEU A 1 78 ? 0.226 2.699 -0.475 1.00 91.06 78 LEU A CA 1
ATOM 602 C C . LEU A 1 78 ? -0.486 2.975 0.849 1.00 91.06 78 LEU A C 1
ATOM 604 O O . LEU A 1 78 ? -1.712 2.976 0.869 1.00 91.06 78 LEU A O 1
ATOM 608 N N . THR A 1 79 ? 0.242 3.287 1.922 1.00 92.06 79 THR A N 1
ATOM 609 C CA . THR A 1 79 ? -0.347 3.661 3.218 1.00 92.06 79 THR A CA 1
ATOM 610 C C . THR A 1 79 ? -1.301 4.848 3.083 1.00 92.06 79 THR A C 1
ATOM 612 O O . THR A 1 79 ? -2.398 4.823 3.640 1.00 92.06 79 THR A O 1
ATOM 615 N N . GLY A 1 80 ? -0.931 5.862 2.293 1.00 91.56 80 GLY A N 1
ATOM 616 C CA . GLY A 1 80 ? -1.792 7.008 2.003 1.00 91.56 80 GLY A CA 1
ATOM 617 C C . GLY A 1 80 ? -3.091 6.614 1.296 1.00 91.56 80 GLY A C 1
ATOM 618 O O . GLY A 1 80 ? -4.169 7.007 1.739 1.00 91.56 80 GLY A O 1
ATOM 619 N N . ILE A 1 81 ? -3.008 5.794 0.243 1.00 91.06 81 ILE A N 1
ATOM 620 C CA . ILE A 1 81 ? -4.192 5.292 -0.477 1.00 91.06 81 ILE A CA 1
ATOM 621 C C . ILE A 1 81 ? -5.075 4.458 0.437 1.00 91.06 81 ILE A C 1
ATOM 623 O O . ILE A 1 81 ? -6.289 4.615 0.410 1.00 91.06 81 ILE A O 1
ATOM 627 N N . VAL A 1 82 ? -4.480 3.578 1.237 1.00 89.19 82 VAL A N 1
ATOM 628 C CA . VAL A 1 82 ? -5.214 2.726 2.171 1.00 89.19 82 VAL A CA 1
ATOM 629 C C . VAL A 1 82 ? -5.972 3.576 3.187 1.00 89.19 82 VAL A C 1
ATOM 631 O O . VAL A 1 82 ? -7.153 3.333 3.414 1.00 89.19 82 VAL A O 1
ATOM 634 N N . SER A 1 83 ? -5.328 4.606 3.738 1.00 89.75 83 SER A N 1
ATOM 635 C CA . SER A 1 83 ? -5.960 5.538 4.674 1.00 89.75 83 SER A CA 1
ATOM 636 C C . SER A 1 83 ? -7.135 6.288 4.031 1.00 89.75 83 SER A C 1
ATOM 638 O O . SER A 1 83 ? -8.222 6.340 4.603 1.00 89.75 83 SER A O 1
ATOM 640 N N . LEU A 1 84 ? -6.953 6.793 2.803 1.00 89.62 84 LEU A N 1
ATOM 641 C CA . LEU A 1 84 ? -8.025 7.441 2.037 1.00 89.62 84 LEU A CA 1
ATOM 642 C C . LEU A 1 84 ? -9.174 6.473 1.745 1.00 89.62 84 LEU A C 1
ATOM 644 O O . LEU A 1 84 ? -10.331 6.813 1.955 1.00 89.62 84 LEU A O 1
ATOM 648 N N . TYR A 1 85 ? -8.860 5.248 1.329 1.00 88.12 85 TYR A N 1
ATOM 649 C CA . TYR A 1 85 ? -9.852 4.218 1.041 1.00 88.12 85 TYR A CA 1
ATOM 650 C C . TYR A 1 85 ? -10.672 3.851 2.287 1.00 88.12 85 TYR A C 1
ATOM 652 O O . TYR A 1 85 ? -11.879 3.647 2.192 1.00 88.12 85 TYR A O 1
ATOM 660 N N . MET A 1 86 ? -10.042 3.791 3.465 1.00 84.69 86 MET A N 1
ATOM 661 C CA . MET A 1 86 ? -10.744 3.572 4.736 1.00 84.69 86 MET A CA 1
ATOM 662 C C . MET A 1 86 ? -11.659 4.743 5.101 1.00 84.69 86 MET A C 1
ATOM 664 O O . MET A 1 86 ? -12.780 4.508 5.550 1.00 84.69 86 MET A O 1
ATOM 668 N N . GLU A 1 87 ? -11.209 5.981 4.883 1.00 86.31 87 GLU A N 1
ATOM 669 C CA . GLU A 1 87 ? -12.013 7.187 5.114 1.00 86.31 87 GLU A CA 1
ATOM 670 C C . GLU A 1 87 ? -13.224 7.248 4.168 1.00 86.31 87 GLU A C 1
ATOM 672 O O . GLU A 1 87 ? -14.341 7.492 4.619 1.00 86.31 87 GLU A O 1
ATOM 677 N N . GLU A 1 88 ? -13.038 6.931 2.882 1.00 85.69 88 GLU A N 1
ATOM 678 C CA . GLU A 1 88 ? -14.122 6.854 1.892 1.00 85.69 88 GLU A CA 1
ATOM 679 C C . GLU A 1 88 ? -15.152 5.761 2.216 1.00 85.69 88 GLU A C 1
ATOM 681 O O . GLU A 1 88 ? -16.335 5.915 1.911 1.00 85.69 88 GLU A O 1
ATOM 686 N N . HIS A 1 89 ? -14.714 4.664 2.838 1.00 80.31 89 HIS A N 1
ATOM 687 C CA . HIS A 1 89 ? -15.570 3.551 3.252 1.00 80.31 89 HIS A CA 1
ATOM 688 C C . HIS A 1 89 ? -16.101 3.666 4.694 1.00 80.31 89 HIS A C 1
ATOM 690 O O . HIS A 1 89 ? -16.729 2.718 5.171 1.00 80.31 89 HIS A O 1
ATOM 696 N N . GLU A 1 90 ? -15.871 4.791 5.384 1.00 73.56 90 GLU A N 1
ATOM 697 C CA . GLU A 1 90 ? -16.285 5.040 6.779 1.00 73.56 90 GLU A CA 1
ATOM 698 C C . GLU A 1 90 ? -15.812 3.956 7.776 1.00 73.56 90 GLU A C 1
ATOM 700 O O . GLU A 1 90 ? -16.435 3.720 8.812 1.00 73.56 90 GLU A O 1
ATOM 705 N N . LEU A 1 91 ? -14.703 3.274 7.474 1.00 65.62 91 LEU A N 1
ATOM 706 C CA . LEU A 1 91 ? -14.088 2.279 8.354 1.00 65.62 91 LEU A CA 1
ATOM 707 C C . LEU A 1 91 ? -13.222 3.008 9.394 1.00 65.62 91 LEU A C 1
ATOM 709 O O . LEU A 1 91 ? -11.999 3.055 9.252 1.00 65.62 91 LEU A O 1
ATOM 713 N N . GLN A 1 92 ? -13.855 3.626 10.400 1.00 52.59 92 GLN A N 1
ATOM 714 C CA . GLN A 1 92 ? -13.184 4.355 11.490 1.00 52.59 92 GLN A CA 1
ATOM 715 C C . GLN A 1 92 ? -13.685 3.955 12.879 1.00 52.59 92 GLN A C 1
ATOM 717 O O . GLN A 1 92 ? -14.919 3.879 13.081 1.00 52.59 92 GLN A O 1
#